Protein AF-A0A8T7I6N7-F1 (afdb_monomer)

Mean predicted aligned error: 16.36 Å

Sequence (69 aa):
MKRLTFIASVLLLVVGCAGTQSGSNMTMASNSNYEIDKERMYLIEQAARNSDKNVRVIWVNPPRKKSKN

pLDDT: mean 74.79, std 19.31, range [44.81, 97.0]

Solvent-accessible surface area (backbone atoms only — not comparable to full-atom values): 4751 Å² total; per-residue (Å²): 128,78,72,66,66,60,57,59,58,59,59,58,61,66,68,66,76,77,75,78,83,76,83,78,94,66,79,92,72,66,95,70,55,64,39,75,33,59,69,62,50,49,53,54,52,49,51,34,71,72,40,100,51,98,58,84,90,79,78,91,76,70,61,66,38,77,53,82,127

Foldseek 3Di:
DVVVVVVVVVVVVVVPPVPPPPDDPDDPPDPQPKDAPVVVVVVVVVCCVPDPDVDDDDCPPGDIDGDDD

Radius of gyration: 25.22 Å; Cα contacts (8 Å, |Δi|>4): 33; chains: 1; bounding box: 61×50×38 Å

Structure (mmCIF, N/CA/C/O backbone):
data_AF-A0A8T7I6N7-F1
#
_entry.id   AF-A0A8T7I6N7-F1
#
loop_
_atom_site.group_PDB
_atom_site.id
_atom_site.type_symbol
_atom_site.label_atom_id
_atom_site.label_alt_id
_atom_site.label_comp_id
_atom_site.label_asym_id
_atom_site.label_entity_id
_atom_site.label_seq_id
_atom_site.pdbx_PDB_ins_code
_atom_site.Cartn_x
_atom_site.Cartn_y
_atom_site.Cartn_z
_atom_site.occupancy
_atom_site.B_iso_or_equiv
_atom_site.auth_seq_id
_atom_site.auth_comp_id
_atom_site.auth_asym_id
_atom_site.auth_atom_id
_atom_site.pdbx_PDB_model_num
ATOM 1 N N . MET A 1 1 ? 47.395 -43.561 -12.376 1.00 52.88 1 MET A N 1
ATOM 2 C CA . MET A 1 1 ? 46.092 -43.423 -13.072 1.00 52.88 1 MET A CA 1
ATOM 3 C C . MET A 1 1 ? 44.938 -42.873 -12.209 1.00 52.88 1 MET A C 1
ATOM 5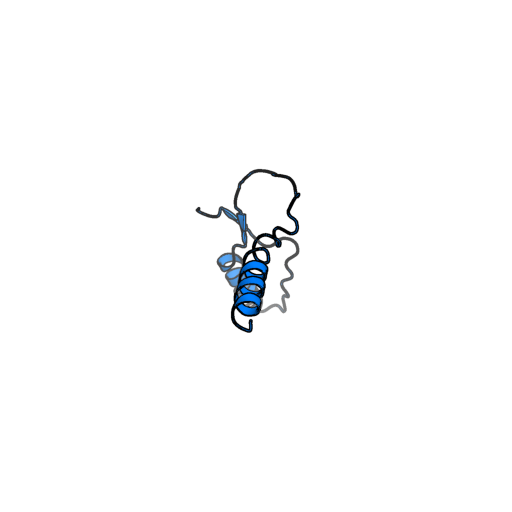 O O . MET A 1 1 ? 43.848 -42.737 -12.729 1.00 52.88 1 MET A O 1
ATOM 9 N N . LYS A 1 2 ? 45.136 -42.471 -10.937 1.00 51.91 2 LYS A N 1
ATOM 10 C CA . LYS A 1 2 ? 44.075 -41.847 -10.101 1.00 51.91 2 LYS A CA 1
ATOM 11 C C . LYS A 1 2 ? 43.959 -40.315 -10.235 1.00 51.91 2 LYS A C 1
ATOM 13 O O . LYS A 1 2 ? 43.033 -39.721 -9.708 1.00 51.91 2 LYS A O 1
ATOM 18 N N . ARG A 1 3 ? 44.917 -39.669 -10.915 1.00 54.59 3 ARG A N 1
ATOM 19 C CA . ARG A 1 3 ? 44.967 -38.201 -11.072 1.00 54.59 3 ARG A CA 1
ATOM 20 C C . ARG A 1 3 ? 44.182 -37.688 -12.285 1.00 54.59 3 ARG A C 1
ATOM 22 O O . ARG A 1 3 ? 43.832 -36.520 -12.316 1.00 54.59 3 ARG A O 1
ATOM 29 N N . LEU A 1 4 ? 43.881 -38.559 -13.253 1.00 55.97 4 LEU A N 1
ATOM 30 C CA . LEU A 1 4 ? 43.171 -38.180 -14.479 1.00 55.97 4 LEU A CA 1
ATOM 31 C C . LEU A 1 4 ? 41.654 -38.049 -14.256 1.00 55.97 4 LEU A C 1
ATOM 33 O O . LEU A 1 4 ? 41.006 -37.210 -14.868 1.00 55.97 4 LEU A O 1
ATOM 37 N N . THR A 1 5 ? 41.095 -38.824 -13.324 1.00 58.09 5 THR A N 1
ATOM 38 C CA . THR A 1 5 ? 39.660 -38.803 -12.997 1.00 58.09 5 THR A CA 1
ATOM 39 C C . THR A 1 5 ? 39.237 -37.559 -12.214 1.00 58.09 5 THR A C 1
ATOM 41 O O . THR A 1 5 ? 38.067 -37.201 -12.242 1.00 58.09 5 THR A O 1
ATOM 44 N N . PHE A 1 6 ? 40.173 -36.875 -11.548 1.00 57.78 6 PHE A N 1
ATOM 45 C CA . PHE A 1 6 ? 39.876 -35.673 -10.759 1.00 57.78 6 PHE A CA 1
ATOM 46 C C . PHE A 1 6 ? 39.734 -34.409 -11.622 1.00 57.78 6 PHE A C 1
ATOM 48 O O . PHE A 1 6 ? 39.069 -33.458 -11.233 1.00 57.78 6 PHE A O 1
ATOM 55 N N . ILE A 1 7 ? 40.339 -34.393 -12.812 1.00 60.47 7 ILE A N 1
ATOM 56 C CA . ILE A 1 7 ? 40.295 -33.237 -13.721 1.00 60.47 7 ILE A CA 1
ATOM 57 C C . ILE A 1 7 ? 38.954 -33.194 -14.475 1.00 60.47 7 ILE A C 1
ATOM 59 O O . ILE A 1 7 ? 38.410 -32.120 -14.722 1.00 60.47 7 ILE A O 1
ATOM 63 N N . ALA A 1 8 ? 38.375 -34.360 -14.779 1.00 60.41 8 ALA A N 1
ATOM 64 C CA . ALA A 1 8 ? 37.103 -34.465 -15.494 1.00 60.41 8 ALA A CA 1
ATOM 65 C C . ALA A 1 8 ? 35.896 -33.961 -14.675 1.00 60.41 8 ALA A C 1
ATOM 67 O O . ALA A 1 8 ? 34.978 -33.370 -15.239 1.00 60.41 8 ALA A O 1
ATOM 68 N N . SER A 1 9 ? 35.899 -34.141 -13.350 1.00 60.16 9 SER A N 1
ATOM 69 C CA . SER A 1 9 ? 34.807 -33.682 -12.479 1.00 60.16 9 SER A CA 1
ATOM 70 C C . SER A 1 9 ? 34.792 -32.164 -12.278 1.00 60.16 9 SER A C 1
ATOM 72 O O . SER A 1 9 ? 33.719 -31.579 -12.149 1.00 60.16 9 SER A O 1
ATOM 74 N N . VAL A 1 10 ? 35.956 -31.506 -12.310 1.00 60.78 10 VAL A N 1
ATOM 75 C CA . VAL A 1 10 ? 36.058 -30.040 -12.185 1.00 60.78 10 VAL A CA 1
ATOM 76 C C . VAL A 1 10 ? 35.555 -29.335 -13.450 1.00 60.78 10 VAL A C 1
ATOM 78 O O . VAL A 1 10 ? 34.892 -28.306 -13.352 1.00 60.78 10 VAL A O 1
ATOM 81 N N . LEU A 1 11 ? 35.781 -29.914 -14.633 1.00 58.97 11 LEU A N 1
ATOM 82 C CA . LEU A 1 11 ? 35.267 -29.375 -15.900 1.00 58.97 11 LEU A CA 1
ATOM 83 C C . LEU A 1 11 ? 33.731 -29.435 -16.005 1.00 58.97 11 LEU A C 1
ATOM 85 O O . LEU A 1 11 ? 33.127 -28.529 -16.575 1.00 58.97 11 LEU A O 1
ATOM 89 N N . LEU A 1 12 ? 33.086 -30.443 -15.407 1.00 58.69 12 LEU A N 1
ATOM 90 C CA . LEU A 1 12 ? 31.620 -30.568 -15.394 1.00 58.69 12 LEU A CA 1
ATOM 91 C C . LEU A 1 12 ? 30.921 -29.527 -14.498 1.00 58.69 12 LEU A C 1
ATOM 93 O O . LEU A 1 12 ? 29.766 -29.193 -14.749 1.00 58.69 12 LEU A O 1
ATOM 97 N N . LEU A 1 13 ? 31.610 -28.969 -13.497 1.00 59.44 13 LEU A N 1
ATOM 98 C CA . LEU A 1 13 ? 31.060 -27.932 -12.610 1.00 59.44 13 LEU A CA 1
ATOM 99 C C . LEU A 1 13 ? 30.995 -26.539 -13.261 1.00 59.44 13 LEU A C 1
ATOM 101 O O . LEU A 1 13 ? 30.175 -25.720 -12.855 1.00 59.44 13 LEU A O 1
ATOM 105 N N . VAL A 1 14 ? 31.809 -26.264 -14.286 1.00 60.47 14 VAL A N 1
ATOM 106 C CA . VAL A 1 14 ? 31.875 -24.931 -14.922 1.00 60.47 14 VAL A CA 1
ATOM 107 C C . VAL A 1 14 ? 30.764 -24.724 -15.962 1.00 60.47 14 VAL A C 1
ATOM 109 O O . VAL A 1 14 ? 30.305 -23.603 -16.160 1.00 60.47 14 VAL A O 1
ATOM 112 N N . VAL A 1 15 ? 30.256 -25.796 -16.579 1.00 60.72 15 VAL A N 1
ATOM 113 C CA . VAL A 1 15 ? 29.173 -25.716 -17.584 1.00 60.72 15 VAL A CA 1
ATOM 114 C C . VAL A 1 15 ? 27.784 -25.569 -16.930 1.00 60.72 15 VAL A C 1
ATOM 116 O O . VAL A 1 15 ? 26.824 -25.160 -17.579 1.00 60.72 15 VAL A O 1
ATOM 119 N N . GLY A 1 16 ? 27.667 -25.838 -15.624 1.00 53.94 16 GLY A N 1
ATOM 120 C CA . GLY A 1 16 ? 26.387 -25.888 -14.904 1.00 53.94 16 GLY A CA 1
ATOM 121 C C . GLY A 1 16 ? 25.788 -24.549 -14.450 1.00 53.94 16 GLY A C 1
ATOM 122 O O . GLY A 1 16 ? 24.621 -24.529 -14.074 1.00 53.94 16 GLY A O 1
ATOM 123 N N . CYS A 1 17 ? 26.523 -23.430 -14.491 1.00 59.97 17 CYS A N 1
ATOM 124 C CA . CYS A 1 17 ? 26.015 -22.131 -14.006 1.00 59.97 17 CYS A CA 1
ATOM 125 C C . CYS A 1 17 ? 25.503 -21.176 -15.098 1.00 59.97 17 CYS A C 1
ATOM 127 O O . CYS A 1 17 ? 24.957 -20.127 -14.768 1.00 59.97 17 CYS A O 1
ATOM 129 N N . ALA A 1 18 ? 25.624 -21.515 -16.385 1.00 58.09 18 ALA A N 1
ATOM 130 C CA . ALA A 1 18 ? 25.110 -20.672 -17.474 1.00 58.09 18 ALA A CA 1
ATOM 131 C C . ALA A 1 18 ? 23.635 -20.964 -17.844 1.00 58.09 18 ALA A C 1
ATOM 133 O O . ALA A 1 18 ? 23.066 -20.291 -18.698 1.00 58.09 18 ALA A O 1
ATOM 134 N N . GLY A 1 19 ? 23.012 -21.972 -17.221 1.00 57.66 19 GLY A N 1
ATOM 135 C CA . GLY A 1 19 ? 21.760 -22.581 -17.689 1.00 57.66 19 GLY A CA 1
ATOM 136 C C . GLY A 1 19 ? 20.450 -22.088 -17.068 1.00 57.66 19 GLY A C 1
ATOM 137 O O . GLY A 1 19 ? 19.410 -22.662 -17.377 1.00 57.66 19 GLY A O 1
ATOM 138 N N . THR A 1 20 ? 20.451 -21.049 -16.225 1.00 56.81 20 THR A N 1
ATOM 139 C CA . THR A 1 20 ? 19.214 -20.548 -15.588 1.00 56.81 20 THR A CA 1
ATOM 140 C C . THR A 1 20 ? 18.946 -19.085 -15.944 1.00 56.81 20 THR A C 1
ATOM 142 O O . THR A 1 20 ? 18.798 -18.231 -15.077 1.00 56.81 20 THR A O 1
ATOM 145 N N . GLN A 1 21 ? 18.834 -18.785 -17.239 1.00 54.31 21 GLN A N 1
ATOM 146 C CA . GLN A 1 21 ? 17.953 -17.708 -17.712 1.00 54.31 21 GLN A CA 1
ATOM 147 C C . GLN A 1 21 ? 16.646 -18.344 -18.190 1.00 54.31 21 GLN A C 1
ATOM 149 O O . GLN A 1 21 ? 16.339 -18.432 -19.375 1.00 54.31 21 GLN A O 1
ATOM 154 N N . SER A 1 22 ? 15.885 -18.860 -17.225 1.00 52.66 22 SER A N 1
ATOM 155 C CA . SER A 1 22 ? 14.519 -19.310 -17.459 1.00 52.66 22 SER A CA 1
ATOM 156 C C . SER A 1 22 ? 13.600 -18.087 -17.427 1.00 52.66 22 SER A C 1
ATOM 158 O O . SER A 1 22 ? 13.378 -17.505 -16.372 1.00 52.66 22 SER A O 1
ATOM 160 N N . GLY A 1 23 ? 13.100 -17.696 -18.601 1.00 54.56 23 GLY A N 1
ATOM 161 C CA . GLY A 1 23 ? 11.824 -16.998 -18.765 1.00 54.56 23 GLY A CA 1
ATOM 162 C C . GLY A 1 23 ? 11.766 -15.513 -18.394 1.00 54.56 23 GLY A C 1
ATOM 163 O O . GLY A 1 23 ? 11.475 -15.152 -17.261 1.00 54.56 23 GLY A O 1
ATOM 164 N N . SER A 1 24 ? 11.874 -14.635 -19.392 1.00 44.81 24 SER A N 1
ATOM 165 C CA . SER A 1 24 ? 11.106 -13.374 -19.401 1.00 44.81 24 SER A CA 1
ATOM 166 C C . SER A 1 24 ? 10.988 -12.783 -20.810 1.00 44.81 24 SER A C 1
ATOM 168 O O . SER A 1 24 ? 11.271 -11.617 -21.061 1.00 44.81 24 SER A O 1
ATOM 170 N N . ASN A 1 25 ? 10.465 -13.585 -21.743 1.00 46.47 25 ASN A N 1
ATOM 171 C CA . ASN A 1 25 ? 9.693 -13.036 -22.858 1.00 46.47 25 ASN A CA 1
ATOM 172 C C . ASN A 1 25 ? 8.345 -12.539 -22.310 1.00 46.47 25 ASN A C 1
ATOM 174 O O . ASN A 1 25 ? 7.331 -13.222 -22.411 1.00 46.47 25 ASN A O 1
ATOM 178 N N . MET A 1 26 ? 8.337 -11.353 -21.708 1.00 47.34 26 MET A N 1
ATOM 179 C CA . MET A 1 26 ? 7.129 -10.552 -21.520 1.00 47.34 26 MET A CA 1
ATOM 180 C C . MET A 1 26 ? 7.471 -9.132 -21.942 1.00 47.34 26 MET A C 1
ATOM 182 O O . MET A 1 26 ? 8.093 -8.387 -21.197 1.00 47.34 26 MET A O 1
ATOM 186 N N . THR A 1 27 ? 7.106 -8.817 -23.186 1.00 45.91 27 THR A N 1
ATOM 187 C CA . THR A 1 27 ? 6.685 -7.488 -23.648 1.00 45.91 27 THR A CA 1
ATOM 188 C C . THR A 1 27 ? 7.320 -6.308 -22.908 1.00 45.91 27 THR A C 1
ATOM 190 O O . THR A 1 27 ? 6.849 -5.917 -21.841 1.00 45.91 27 THR A O 1
ATOM 193 N N . MET A 1 28 ? 8.327 -5.689 -23.534 1.00 45.94 28 MET A N 1
ATOM 194 C CA . MET A 1 28 ? 8.774 -4.321 -23.252 1.00 45.94 28 MET A CA 1
ATOM 195 C C . MET A 1 28 ? 7.619 -3.324 -23.460 1.00 45.94 28 MET A C 1
ATOM 197 O O . MET A 1 28 ? 7.577 -2.570 -24.428 1.00 45.94 28 MET A O 1
ATOM 201 N N . ALA A 1 29 ? 6.646 -3.325 -22.557 1.00 50.91 29 ALA A N 1
ATOM 202 C CA . ALA A 1 29 ? 5.717 -2.231 -22.383 1.00 50.91 29 ALA A CA 1
ATOM 203 C C . ALA A 1 29 ? 6.440 -1.198 -21.520 1.00 50.91 29 ALA A C 1
ATOM 205 O O . ALA A 1 29 ? 6.507 -1.369 -20.314 1.00 50.91 29 ALA A O 1
ATOM 206 N N . SER A 1 30 ? 7.017 -0.181 -22.168 1.00 48.44 30 SER A N 1
ATOM 207 C CA . SER A 1 30 ? 7.471 1.090 -21.586 1.00 48.44 30 SER A CA 1
ATOM 208 C C . SER A 1 30 ? 8.245 0.994 -20.262 1.00 48.44 30 SER A C 1
ATOM 210 O O . SER A 1 30 ? 7.694 0.750 -19.194 1.00 48.44 30 SER A O 1
ATOM 212 N N . ASN A 1 31 ? 9.540 1.292 -20.337 1.00 53.56 31 ASN A N 1
ATOM 213 C CA . ASN A 1 31 ? 10.538 1.280 -19.263 1.00 53.56 31 ASN A CA 1
ATOM 214 C C . ASN A 1 31 ? 10.303 2.340 -18.153 1.00 53.56 31 ASN A C 1
ATOM 216 O O . ASN A 1 31 ? 11.229 2.981 -17.659 1.00 53.56 31 ASN A O 1
ATOM 220 N N . SER A 1 32 ? 9.055 2.594 -17.772 1.00 62.84 32 SER A N 1
ATOM 221 C CA . SER A 1 32 ? 8.715 3.298 -16.548 1.00 62.84 32 SER A CA 1
ATOM 222 C C . SER A 1 32 ? 8.774 2.294 -15.404 1.00 62.84 32 SER A C 1
ATOM 224 O O . SER A 1 32 ? 7.797 1.601 -15.119 1.00 62.84 32 SER A O 1
ATOM 226 N N . ASN A 1 33 ? 9.941 2.202 -14.767 1.00 79.06 33 ASN A N 1
ATOM 227 C CA . ASN A 1 33 ? 10.106 1.450 -13.531 1.00 79.06 33 ASN A CA 1
ATOM 228 C C . ASN A 1 33 ? 9.151 2.053 -12.497 1.00 79.06 33 ASN A C 1
ATOM 230 O O . ASN A 1 33 ? 9.387 3.144 -11.985 1.00 79.06 33 ASN A O 1
ATOM 234 N N . TYR A 1 34 ? 8.023 1.396 -12.253 1.00 85.56 34 TYR A N 1
ATOM 235 C CA . TYR A 1 34 ? 7.098 1.747 -11.187 1.00 85.56 34 TYR A CA 1
A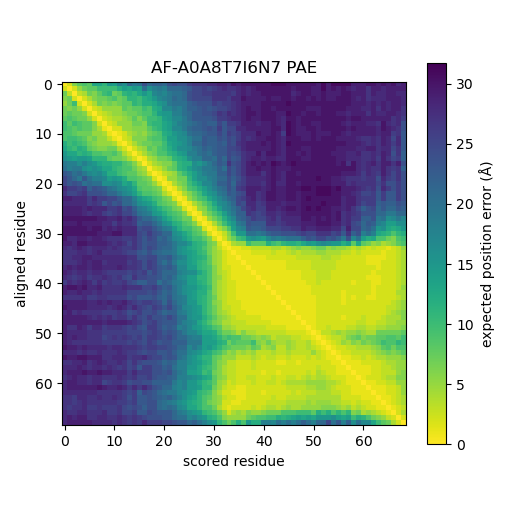TOM 236 C C . TYR A 1 34 ? 7.267 0.722 -10.082 1.00 85.56 34 TYR A C 1
ATOM 238 O O . TYR A 1 34 ? 7.120 -0.476 -10.316 1.00 85.56 34 TYR A O 1
ATOM 246 N N . GLU A 1 35 ? 7.543 1.197 -8.878 1.00 90.88 35 GLU A N 1
ATOM 247 C CA . GLU A 1 35 ? 7.565 0.361 -7.687 1.00 90.88 35 GLU A CA 1
ATOM 248 C C . GLU A 1 35 ? 6.309 0.601 -6.851 1.00 90.88 35 GLU A C 1
ATOM 250 O O . GLU A 1 35 ? 5.655 1.644 -6.946 1.00 90.88 35 GLU A O 1
ATOM 255 N N . ILE A 1 36 ? 5.945 -0.387 -6.039 1.00 93.06 36 ILE A N 1
ATOM 256 C CA . ILE A 1 36 ? 4.824 -0.256 -5.109 1.00 93.06 36 ILE A CA 1
ATOM 257 C C . ILE A 1 36 ? 5.184 0.791 -4.052 1.00 93.06 36 ILE A C 1
ATOM 259 O O . ILE A 1 36 ? 6.232 0.714 -3.407 1.00 93.06 36 ILE A O 1
ATOM 263 N N . ASP A 1 37 ? 4.292 1.7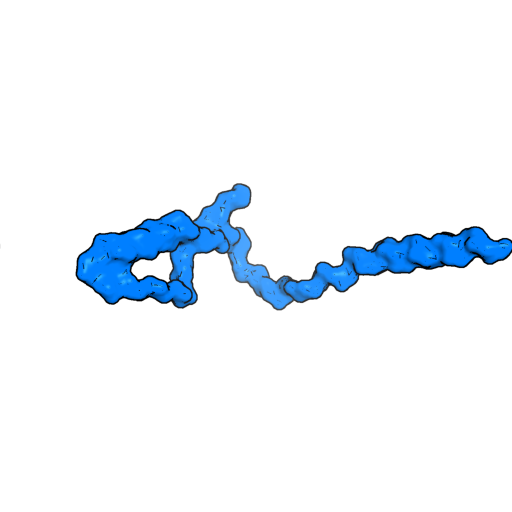56 -3.846 1.00 96.12 37 ASP A N 1
ATOM 264 C CA . ASP A 1 37 ? 4.458 2.801 -2.845 1.00 96.12 37 ASP A CA 1
ATOM 265 C C . ASP A 1 37 ? 4.074 2.285 -1.449 1.00 96.12 37 ASP A C 1
ATOM 267 O O . ASP A 1 37 ? 2.954 2.469 -0.963 1.00 96.12 37 ASP A O 1
ATOM 271 N N . LYS A 1 38 ? 5.026 1.595 -0.811 1.00 94.44 38 LYS A N 1
ATOM 272 C CA . LYS A 1 38 ? 4.852 0.978 0.514 1.00 94.44 38 LYS A CA 1
ATOM 273 C C . LYS A 1 38 ? 4.522 1.988 1.612 1.00 94.44 38 LYS A C 1
ATOM 275 O O . LYS A 1 38 ? 3.765 1.664 2.520 1.00 94.44 38 LYS A O 1
ATOM 280 N N . GLU A 1 39 ? 5.077 3.194 1.532 1.00 96.44 39 GLU A N 1
ATOM 281 C CA . GLU A 1 39 ? 4.839 4.248 2.522 1.00 96.44 39 GLU A CA 1
ATOM 282 C C . GLU A 1 39 ? 3.380 4.701 2.469 1.00 96.44 39 GLU A C 1
ATOM 284 O O . GLU A 1 39 ? 2.685 4.731 3.485 1.00 96.44 39 GLU A O 1
ATOM 289 N N . 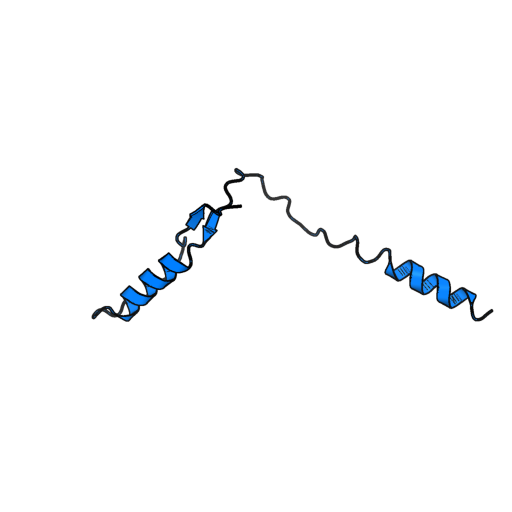ARG A 1 40 ? 2.869 4.942 1.259 1.00 96.00 40 ARG A N 1
ATOM 290 C CA . ARG A 1 40 ? 1.465 5.299 1.073 1.00 96.00 40 ARG A CA 1
ATOM 291 C C . ARG A 1 40 ? 0.511 4.176 1.473 1.00 96.00 40 ARG A C 1
ATOM 293 O O . ARG A 1 40 ? -0.523 4.461 2.074 1.00 96.00 40 ARG A O 1
ATOM 300 N N . MET A 1 41 ? 0.841 2.920 1.166 1.00 96.94 41 MET A N 1
ATOM 301 C CA . MET A 1 41 ? 0.051 1.773 1.636 1.00 96.94 41 MET A CA 1
ATOM 302 C C . MET A 1 41 ? -0.016 1.731 3.161 1.00 96.94 41 MET A C 1
ATOM 304 O O . MET A 1 41 ? -1.106 1.616 3.716 1.00 96.94 41 MET A O 1
ATOM 308 N N . TYR A 1 42 ? 1.130 1.890 3.827 1.00 96.62 42 TYR A N 1
ATOM 309 C CA . TYR A 1 42 ? 1.210 1.895 5.283 1.00 96.62 42 TYR A CA 1
ATOM 310 C C . TYR A 1 42 ? 0.332 2.986 5.900 1.00 96.62 42 TYR A C 1
ATOM 312 O O . TYR A 1 42 ? -0.435 2.697 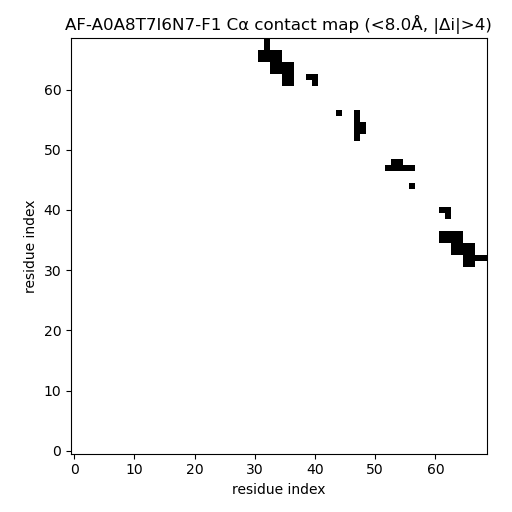6.813 1.00 96.62 42 TYR A O 1
ATOM 320 N N . LEU A 1 43 ? 0.375 4.214 5.372 1.00 97.00 43 LEU A N 1
ATOM 321 C CA . LEU A 1 43 ? -0.459 5.314 5.867 1.00 97.00 43 LEU A CA 1
ATOM 322 C C . LEU A 1 43 ? -1.958 5.015 5.728 1.00 97.00 43 LEU A C 1
ATOM 324 O O . LEU A 1 43 ? -2.730 5.290 6.644 1.00 97.00 43 LEU A O 1
ATOM 328 N N . ILE A 1 44 ? -2.374 4.421 4.606 1.00 95.94 44 ILE A N 1
ATOM 329 C CA . ILE A 1 44 ? -3.778 4.053 4.367 1.00 95.94 44 ILE A CA 1
ATOM 330 C C . ILE A 1 44 ? -4.219 2.943 5.326 1.00 95.94 44 ILE A C 1
ATOM 332 O O . ILE A 1 44 ? -5.291 3.025 5.925 1.00 95.94 44 ILE A O 1
ATOM 336 N N . GLU A 1 45 ? -3.386 1.923 5.515 1.00 95.75 45 GLU A N 1
ATO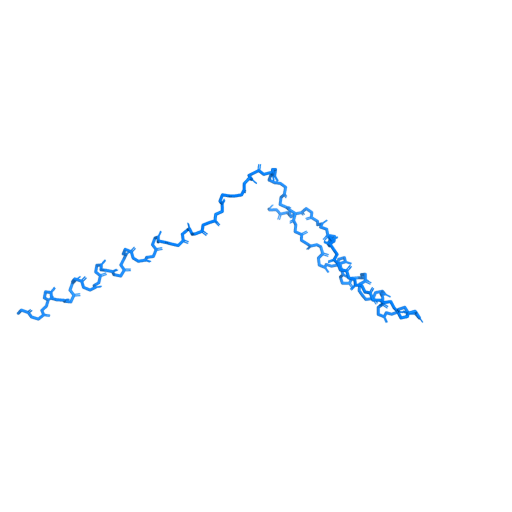M 337 C CA . GLU A 1 45 ? -3.666 0.838 6.454 1.00 95.75 45 GLU A CA 1
ATOM 338 C C . GLU A 1 45 ? -3.668 1.319 7.908 1.00 95.75 45 GLU A C 1
ATOM 340 O O . GLU A 1 45 ? -4.513 0.892 8.692 1.00 95.75 45 GLU A O 1
ATOM 345 N N . GLN A 1 46 ? -2.761 2.223 8.276 1.00 96.19 46 GLN A N 1
ATOM 346 C CA . GLN A 1 46 ? -2.712 2.825 9.606 1.00 96.19 46 GLN A CA 1
ATOM 347 C C . GLN A 1 46 ? -3.959 3.676 9.872 1.00 96.19 46 GLN A C 1
ATOM 349 O O . GLN A 1 46 ? -4.561 3.559 10.938 1.00 96.19 46 GLN A O 1
ATOM 354 N N . ALA A 1 47 ? -4.393 4.479 8.898 1.00 95.25 47 ALA A N 1
ATOM 355 C CA . ALA A 1 47 ? -5.626 5.253 9.000 1.00 95.25 47 ALA A CA 1
ATOM 356 C C . ALA A 1 47 ? -6.860 4.350 9.153 1.00 95.25 47 ALA A C 1
ATOM 358 O O . ALA A 1 47 ? -7.740 4.652 9.954 1.00 95.25 47 ALA A O 1
ATOM 359 N N . ALA A 1 48 ? -6.908 3.220 8.440 1.00 95.31 48 ALA A N 1
ATOM 360 C CA . ALA A 1 48 ? -7.984 2.245 8.592 1.00 95.31 48 ALA A CA 1
ATOM 361 C C . ALA A 1 48 ? -7.990 1.595 9.986 1.00 95.31 48 ALA A C 1
ATOM 363 O O . ALA A 1 48 ? -9.057 1.441 10.572 1.00 95.31 48 ALA A O 1
ATOM 364 N N . ARG A 1 49 ? -6.814 1.263 10.544 1.00 93.88 49 ARG A N 1
ATOM 365 C CA . ARG A 1 49 ? -6.688 0.705 11.906 1.00 93.88 49 ARG A CA 1
ATOM 366 C C . ARG A 1 49 ? -7.090 1.694 12.998 1.00 93.88 49 ARG A C 1
ATOM 368 O O . ARG A 1 49 ? -7.630 1.272 14.012 1.00 93.88 49 ARG A O 1
ATOM 375 N N . ASN A 1 50 ? -6.812 2.978 12.788 1.00 94.75 50 ASN A N 1
ATOM 376 C CA . ASN A 1 50 ? -7.110 4.048 13.741 1.00 94.75 50 ASN A CA 1
ATOM 377 C C . ASN A 1 50 ? -8.493 4.680 13.522 1.00 94.75 50 ASN A C 1
ATOM 379 O O . ASN A 1 50 ? -8.811 5.685 14.152 1.00 94.75 50 ASN A O 1
ATOM 383 N N . SER A 1 51 ? -9.300 4.146 12.604 1.00 92.44 51 SER A N 1
ATOM 384 C CA . SER A 1 51 ? -10.656 4.632 12.379 1.00 92.44 51 SER A CA 1
ATOM 385 C C . SER A 1 51 ? -11.602 4.078 13.441 1.00 92.44 51 SER A C 1
ATOM 387 O O . SER A 1 51 ? -11.549 2.896 13.765 1.00 92.44 51 SER A O 1
ATOM 389 N N . ASP A 1 52 ? -12.560 4.894 13.886 1.00 91.81 52 ASP A N 1
ATOM 390 C CA . ASP A 1 52 ?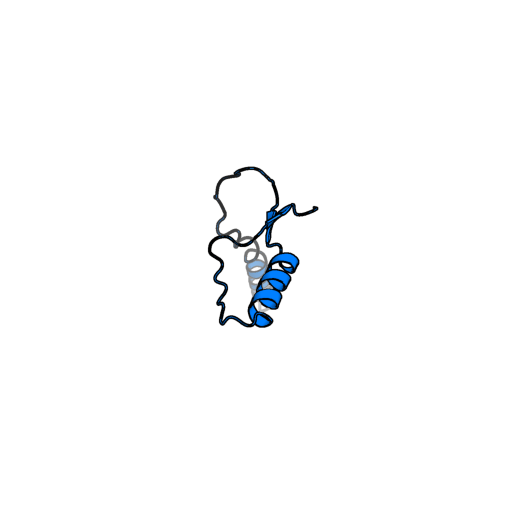 -13.680 4.440 14.728 1.00 91.81 52 ASP A CA 1
ATOM 391 C C . ASP A 1 52 ? -14.599 3.428 14.011 1.00 91.81 52 ASP A C 1
ATOM 393 O O . ASP A 1 52 ? -15.511 2.850 14.604 1.00 91.81 52 ASP A O 1
ATOM 397 N N . LYS A 1 53 ? -14.387 3.216 12.706 1.00 91.19 53 LYS A N 1
ATOM 398 C CA . LYS A 1 53 ? -15.122 2.261 11.881 1.00 91.19 53 LYS A CA 1
ATOM 399 C C . LYS A 1 53 ? -14.278 1.012 11.644 1.00 91.19 53 LYS A C 1
ATOM 401 O O . LYS A 1 53 ? -13.102 1.099 11.309 1.00 91.19 53 LYS A O 1
ATOM 406 N N . ASN A 1 54 ? -14.908 -0.161 11.711 1.00 90.12 54 ASN A N 1
ATOM 407 C CA . ASN A 1 54 ? -14.264 -1.427 11.356 1.00 90.12 54 ASN A CA 1
ATOM 408 C C . ASN A 1 54 ? -14.093 -1.537 9.828 1.00 90.12 54 ASN A C 1
ATOM 410 O O . ASN A 1 54 ? -14.957 -2.067 9.124 1.00 90.12 54 ASN A O 1
ATOM 414 N N . VAL A 1 55 ? -12.993 -0.985 9.315 1.00 92.31 55 VAL A N 1
ATOM 415 C CA . VAL A 1 55 ? -12.659 -0.956 7.886 1.00 92.31 55 VAL A CA 1
ATOM 416 C C . VAL A 1 55 ? -11.561 -1.976 7.586 1.00 92.31 55 VAL A C 1
ATOM 418 O O . VAL A 1 55 ? -10.519 -1.999 8.236 1.00 92.31 55 VAL A O 1
ATOM 421 N N . ARG A 1 56 ? -11.769 -2.802 6.553 1.00 92.94 56 ARG A N 1
ATOM 422 C CA . ARG A 1 56 ? -10.750 -3.714 6.006 1.00 92.94 56 ARG A CA 1
ATOM 423 C C . ARG A 1 56 ? -10.229 -3.183 4.675 1.00 92.94 56 ARG A C 1
ATOM 425 O O . ARG A 1 56 ? -11.019 -2.839 3.801 1.00 92.94 56 ARG A O 1
ATOM 432 N N . VAL A 1 57 ? -8.908 -3.150 4.521 1.00 94.75 57 VAL A N 1
ATOM 433 C CA . VAL A 1 57 ? -8.237 -2.711 3.290 1.00 94.75 57 VAL A CA 1
ATOM 434 C C . VAL A 1 57 ? -7.812 -3.940 2.487 1.00 94.75 57 VAL A C 1
ATOM 436 O O . VAL A 1 57 ? -7.137 -4.819 3.015 1.00 94.75 57 VAL A O 1
ATOM 439 N N . ILE A 1 58 ? -8.219 -4.008 1.216 1.00 95.56 58 ILE A N 1
ATOM 440 C CA . ILE A 1 58 ? -7.842 -5.069 0.270 1.00 95.56 58 ILE A CA 1
ATOM 441 C C . ILE A 1 58 ? -7.298 -4.403 -0.994 1.00 95.56 58 ILE A C 1
ATOM 443 O O . ILE A 1 58 ? -7.969 -3.572 -1.605 1.00 95.56 58 ILE A O 1
ATOM 447 N N . TRP A 1 59 ? -6.083 -4.771 -1.396 1.00 95.88 59 TRP A N 1
ATOM 448 C CA . TRP A 1 59 ? -5.398 -4.166 -2.536 1.00 95.88 59 TRP A CA 1
ATOM 449 C C . TRP A 1 59 ? -5.596 -4.988 -3.812 1.00 95.88 59 TRP A C 1
ATOM 451 O O . TRP A 1 59 ? -5.025 -6.064 -3.950 1.00 95.88 59 TRP A O 1
ATOM 461 N N . VAL A 1 60 ? -6.368 -4.457 -4.764 1.00 93.56 60 VAL A N 1
ATOM 462 C CA . VAL A 1 60 ? -6.492 -5.032 -6.123 1.00 93.56 60 VAL A CA 1
ATOM 463 C C . VAL A 1 60 ? -5.451 -4.427 -7.072 1.00 93.56 60 VAL A C 1
ATOM 465 O O . VAL A 1 60 ? -4.849 -5.129 -7.877 1.00 93.56 60 VAL A O 1
ATOM 468 N N . ASN A 1 61 ? -5.187 -3.125 -6.939 1.00 93.00 61 ASN A N 1
ATOM 469 C CA . ASN A 1 61 ? -4.101 -2.428 -7.624 1.00 93.00 61 ASN A CA 1
ATOM 470 C C . ASN A 1 61 ? -3.458 -1.441 -6.634 1.00 93.00 61 ASN A C 1
ATOM 472 O O . ASN A 1 61 ? -3.994 -0.347 -6.445 1.00 93.00 61 ASN A O 1
ATOM 476 N N . PRO A 1 62 ? -2.381 -1.834 -5.930 1.00 94.06 62 PRO A N 1
ATOM 477 C CA . PRO A 1 62 ? -1.779 -0.987 -4.908 1.00 94.06 62 PRO A CA 1
ATOM 478 C C . PRO A 1 62 ? -1.192 0.293 -5.522 1.00 94.06 62 PRO A C 1
ATOM 480 O O . PRO A 1 62 ? -0.817 0.293 -6.701 1.00 94.06 62 PRO A O 1
ATOM 483 N N . PRO A 1 63 ? -1.091 1.386 -4.742 1.00 94.19 63 PRO A N 1
ATOM 484 C CA . PRO A 1 63 ? -0.489 2.622 -5.213 1.00 94.19 63 PRO A CA 1
ATOM 485 C C . PRO A 1 63 ? 0.953 2.367 -5.653 1.00 94.19 63 PRO A C 1
ATOM 487 O O . PRO A 1 63 ? 1.693 1.601 -5.033 1.00 94.19 63 PRO A O 1
ATOM 490 N N . ARG A 1 64 ? 1.348 3.020 -6.744 1.00 93.94 64 ARG A N 1
ATOM 491 C CA . ARG A 1 64 ? 2.685 2.903 -7.323 1.00 93.94 64 ARG A CA 1
ATOM 492 C C . ARG A 1 64 ? 3.334 4.271 -7.395 1.00 93.94 64 ARG A C 1
ATOM 494 O O . ARG A 1 64 ? 2.658 5.266 -7.662 1.00 93.94 64 ARG A O 1
ATOM 501 N N . LYS A 1 65 ? 4.648 4.301 -7.219 1.00 92.94 65 LYS A N 1
ATOM 502 C CA . LYS A 1 65 ? 5.480 5.484 -7.426 1.00 92.94 65 LYS A CA 1
ATOM 503 C C . LYS A 1 65 ? 6.521 5.203 -8.498 1.00 92.94 65 LYS A C 1
ATOM 505 O O . LYS A 1 65 ? 6.887 4.055 -8.746 1.00 92.94 65 LYS A O 1
ATOM 510 N N . LYS A 1 66 ? 6.964 6.257 -9.179 1.00 90.50 66 LYS A N 1
ATOM 511 C CA . LYS A 1 66 ? 8.030 6.144 -10.176 1.00 90.50 66 LYS A CA 1
ATOM 512 C C . LYS A 1 66 ? 9.329 5.799 -9.443 1.00 90.50 66 LYS A C 1
ATOM 514 O O . LYS A 1 66 ? 9.763 6.573 -8.592 1.00 90.50 66 LYS A O 1
ATOM 519 N N . SER A 1 67 ? 9.915 4.653 -9.768 1.00 82.56 67 SER A N 1
ATOM 520 C CA . SER A 1 67 ? 11.235 4.251 -9.295 1.00 82.56 67 SER A CA 1
ATOM 521 C C . SER A 1 67 ? 12.251 5.266 -9.802 1.00 82.56 67 SER A C 1
ATOM 523 O O . SER A 1 67 ? 12.315 5.559 -11.002 1.00 82.56 67 SER A O 1
ATOM 525 N N . LYS A 1 68 ? 13.017 5.839 -8.877 1.00 74.06 68 LYS A N 1
ATOM 526 C CA . LYS A 1 68 ? 14.197 6.628 -9.211 1.00 74.06 68 LYS A CA 1
ATOM 527 C C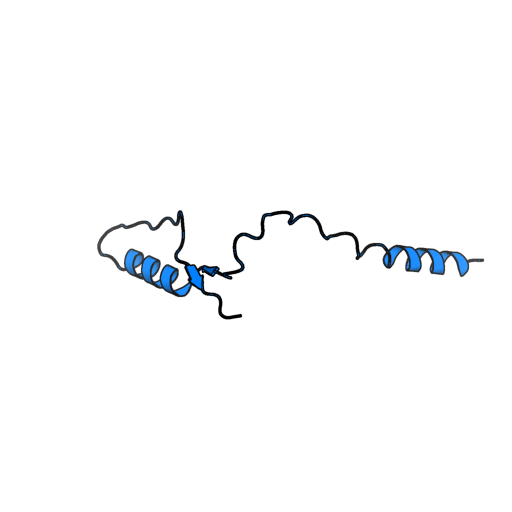 . LYS A 1 68 ? 15.330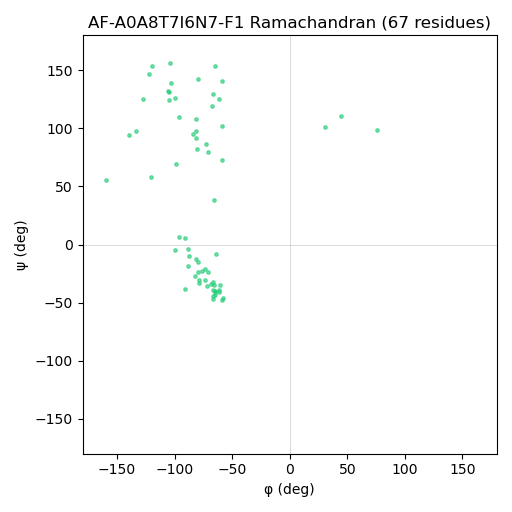 5.621 -9.392 1.00 74.06 68 LYS A C 1
ATOM 529 O O . LYS A 1 68 ? 15.874 5.160 -8.396 1.00 74.06 68 LYS A O 1
ATOM 534 N N . ASN A 1 69 ? 15.590 5.214 -10.635 1.00 59.66 69 ASN A N 1
ATOM 535 C CA . ASN A 1 69 ? 16.858 4.555 -10.954 1.00 59.66 69 ASN A CA 1
ATOM 536 C C . ASN A 1 69 ? 18.016 5.525 -10.728 1.00 59.66 69 ASN A C 1
ATOM 538 O O . ASN A 1 69 ? 17.816 6.727 -11.025 1.00 59.66 69 ASN A O 1
#

Secondary structure (DSSP, 8-state):
--SSHHHHHHHHHHGGGS---------------EEE-HHHHHHHHHHHHTSSS------SS--EEE---